Protein AF-A0A7V2NN51-F1 (afdb_monomer_lite)

Structure (mmCIF, N/CA/C/O backbone):
data_AF-A0A7V2NN51-F1
#
_entry.id   AF-A0A7V2NN51-F1
#
loop_
_atom_site.group_PDB
_atom_site.id
_atom_site.type_symbol
_atom_site.label_atom_id
_atom_site.label_alt_id
_atom_site.label_comp_id
_atom_site.label_asym_id
_atom_site.label_entity_id
_atom_site.label_seq_id
_atom_site.pdbx_PDB_ins_code
_atom_site.Cartn_x
_atom_site.Cartn_y
_atom_site.Cartn_z
_atom_site.occupancy
_atom_site.B_iso_or_equiv
_atom_site.auth_seq_id
_atom_site.auth_comp_id
_atom_site.auth_asym_id
_atom_site.auth_atom_id
_ato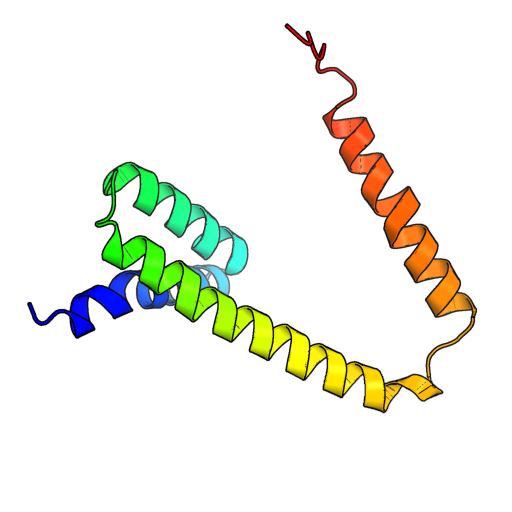m_site.pdbx_PDB_model_num
ATOM 1 N N . MET A 1 1 ? -10.474 -10.288 29.908 1.00 49.78 1 MET A N 1
ATOM 2 C CA . MET A 1 1 ? -10.081 -10.258 28.482 1.00 49.78 1 MET A CA 1
ATOM 3 C C . MET A 1 1 ? -8.564 -10.169 28.437 1.00 49.78 1 MET A C 1
ATOM 5 O O . MET A 1 1 ? -8.036 -9.135 28.820 1.00 49.78 1 MET A O 1
ATOM 9 N N . THR A 1 2 ? -7.870 -11.254 28.095 1.00 58.12 2 THR A N 1
ATOM 10 C CA . THR A 1 2 ? -6.396 -11.310 28.030 1.00 58.12 2 THR A CA 1
ATOM 11 C C . THR A 1 2 ? -5.893 -10.343 26.952 1.00 58.12 2 THR A C 1
ATOM 13 O O . THR A 1 2 ? -6.500 -10.290 25.882 1.00 58.12 2 THR A O 1
ATOM 16 N N . GLU A 1 3 ? -4.824 -9.578 27.201 1.00 64.31 3 GLU A N 1
ATOM 17 C CA . GLU A 1 3 ? -4.313 -8.551 26.268 1.00 64.31 3 GLU A CA 1
ATOM 18 C C . GLU A 1 3 ? -4.160 -9.038 24.820 1.00 64.31 3 GLU A C 1
ATOM 20 O O . GLU A 1 3 ? -4.478 -8.317 23.876 1.00 64.31 3 GLU A O 1
ATOM 25 N N . THR A 1 4 ? -3.743 -10.291 24.642 1.00 68.44 4 THR A N 1
ATOM 26 C CA . THR A 1 4 ? -3.556 -10.942 23.341 1.00 68.44 4 THR A CA 1
ATOM 27 C C . THR A 1 4 ? -4.829 -10.983 22.492 1.00 68.44 4 THR A C 1
ATOM 29 O O . THR A 1 4 ? -4.765 -10.788 21.284 1.00 68.44 4 THR A O 1
ATOM 32 N N . TYR A 1 5 ? -6.000 -11.200 23.101 1.00 68.31 5 TYR A N 1
ATOM 33 C CA . TYR A 1 5 ? -7.264 -11.268 22.357 1.00 68.31 5 TYR A CA 1
ATOM 34 C C . TYR A 1 5 ? -7.670 -9.911 21.807 1.00 68.31 5 TYR A C 1
ATOM 36 O O . TYR A 1 5 ? -8.164 -9.828 20.687 1.00 68.31 5 TYR A O 1
ATOM 44 N N . LYS A 1 6 ? -7.436 -8.844 22.579 1.00 66.31 6 LYS A N 1
ATOM 45 C CA . LYS A 1 6 ? -7.734 -7.491 22.122 1.00 66.31 6 LYS A CA 1
ATOM 46 C C . LYS A 1 6 ? -6.864 -7.151 20.893 1.00 66.31 6 LYS A C 1
ATOM 48 O O . LYS A 1 6 ? -7.387 -6.598 19.932 1.00 66.31 6 LYS A O 1
ATOM 53 N N . ARG A 1 7 ? -5.580 -7.553 20.887 1.00 72.69 7 ARG A N 1
ATOM 54 C CA . ARG A 1 7 ? -4.570 -7.262 19.838 1.00 72.69 7 ARG A CA 1
ATOM 55 C C . ARG A 1 7 ? -4.955 -7.768 18.444 1.00 72.69 7 ARG A C 1
ATOM 57 O O . ARG A 1 7 ? -4.644 -7.127 17.447 1.00 72.69 7 ARG A O 1
ATOM 64 N N . LEU A 1 8 ? -5.711 -8.861 18.377 1.00 80.19 8 LEU A N 1
ATOM 65 C CA . LEU A 1 8 ? -6.145 -9.476 17.119 1.00 80.19 8 LEU A CA 1
ATOM 66 C C . LEU A 1 8 ? -7.431 -8.874 16.538 1.00 80.19 8 LEU A C 1
ATOM 68 O O . LEU A 1 8 ? -7.753 -9.153 15.382 1.00 80.19 8 LEU A O 1
ATOM 72 N N . VAL A 1 9 ? -8.171 -8.059 17.298 1.00 83.94 9 VAL A N 1
ATOM 73 C CA . VAL A 1 9 ? -9.506 -7.587 16.892 1.00 83.94 9 VAL A CA 1
ATOM 74 C C . VAL A 1 9 ? -9.442 -6.761 15.610 1.00 83.94 9 VAL A C 1
ATOM 76 O O . VAL A 1 9 ? -10.169 -7.053 14.664 1.00 83.94 9 VAL A O 1
ATOM 79 N N . PHE A 1 10 ? -8.562 -5.761 15.546 1.00 81.75 10 PHE A N 1
ATOM 80 C CA . PHE A 1 10 ? -8.501 -4.852 14.399 1.00 81.75 10 PHE A CA 1
ATOM 81 C C . PHE A 1 10 ? -7.951 -5.505 13.122 1.00 81.75 10 PHE A C 1
ATOM 83 O O . PHE A 1 10 ? -8.591 -5.345 12.080 1.00 81.75 10 PHE A O 1
ATOM 90 N N . PRO 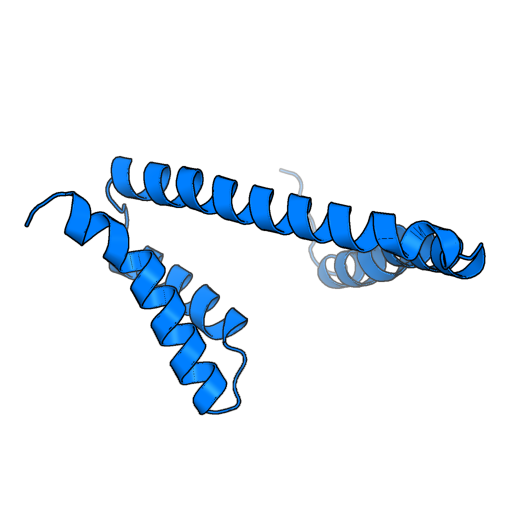A 1 11 ? -6.854 -6.292 13.161 1.00 85.19 11 PRO A N 1
ATOM 91 C CA . PRO A 1 11 ? -6.398 -7.030 11.984 1.00 85.19 11 PRO A CA 1
ATOM 92 C C . PRO A 1 11 ? -7.451 -8.016 11.471 1.00 85.19 11 PRO A C 1
ATOM 94 O O . PRO A 1 11 ? -7.727 -8.065 10.273 1.00 85.19 11 PRO A O 1
ATOM 97 N N . THR A 1 12 ? -8.100 -8.759 12.373 1.00 89.62 12 THR A N 1
ATOM 98 C CA . THR A 1 12 ? -9.137 -9.730 11.988 1.00 89.62 12 THR A CA 1
ATOM 99 C C . THR A 1 12 ? -10.353 -9.029 11.388 1.00 89.62 12 THR A C 1
ATOM 101 O O . THR A 1 12 ? -10.883 -9.479 10.377 1.00 89.62 12 THR A O 1
ATOM 104 N N . LEU A 1 13 ? -10.773 -7.895 11.958 1.00 91.19 13 LEU A N 1
ATOM 105 C CA . LEU A 1 13 ? -11.863 -7.089 11.412 1.00 91.19 13 LEU A CA 1
ATOM 106 C C . LEU A 1 13 ? -11.533 -6.572 10.004 1.00 91.19 13 LEU A C 1
ATOM 108 O O . LEU A 1 13 ? -12.378 -6.661 9.115 1.00 91.19 13 LEU A O 1
ATOM 112 N N . ALA A 1 14 ? -10.310 -6.084 9.777 1.00 90.56 14 ALA A N 1
ATOM 113 C CA . ALA A 1 14 ? -9.867 -5.637 8.458 1.00 90.56 14 ALA A CA 1
ATOM 114 C C . ALA A 1 14 ? -9.910 -6.776 7.422 1.00 90.56 14 ALA A C 1
ATOM 116 O O . ALA A 1 14 ? -10.413 -6.577 6.316 1.00 90.56 14 ALA A O 1
ATOM 117 N N . LEU A 1 15 ? -9.456 -7.977 7.796 1.00 93.12 15 LEU A N 1
ATOM 118 C CA . LEU A 1 15 ? -9.504 -9.166 6.938 1.00 93.12 15 LEU A CA 1
ATOM 119 C C . LEU A 1 15 ? -10.937 -9.630 6.648 1.00 93.12 15 LEU A C 1
ATOM 121 O O . LEU A 1 15 ? -11.237 -10.009 5.518 1.00 93.12 15 LEU A O 1
ATOM 125 N N . LEU A 1 16 ? -11.837 -9.568 7.633 1.00 95.88 16 LEU A N 1
ATOM 126 C CA . LEU A 1 16 ? -13.250 -9.904 7.441 1.00 95.88 16 LEU A CA 1
ATOM 127 C C . LEU A 1 16 ? -13.934 -8.935 6.476 1.00 95.88 16 LEU A C 1
ATOM 129 O O . LEU A 1 16 ? -14.631 -9.371 5.564 1.00 95.88 16 LEU A O 1
ATOM 133 N N . LEU A 1 17 ? -13.714 -7.628 6.641 1.00 96.25 17 LEU A N 1
ATOM 134 C CA . LEU A 1 17 ? -14.260 -6.618 5.732 1.00 96.25 17 LEU A CA 1
ATOM 135 C C . LEU A 1 17 ? -13.712 -6.780 4.315 1.00 96.25 17 LEU A C 1
ATOM 137 O O . LEU A 1 17 ? -14.471 -6.666 3.352 1.00 96.25 17 LEU A O 1
ATOM 141 N N . TRP A 1 18 ? -12.418 -7.086 4.196 1.00 96.06 18 TRP A N 1
ATOM 142 C CA . TRP A 1 18 ? -11.797 -7.411 2.920 1.00 96.06 18 TRP A CA 1
ATOM 143 C C . TRP A 1 18 ? -12.478 -8.620 2.262 1.00 96.06 18 TRP A C 1
ATOM 145 O O . TRP A 1 18 ? -12.922 -8.510 1.122 1.00 96.06 18 TRP A O 1
ATOM 155 N N . ALA A 1 19 ? -12.639 -9.726 2.995 1.00 96.69 19 ALA A N 1
ATOM 156 C CA . ALA A 1 19 ? -13.219 -10.966 2.477 1.00 96.69 19 ALA A CA 1
ATOM 157 C C . ALA A 1 19 ? -14.695 -10.813 2.080 1.00 96.69 19 ALA A C 1
ATOM 159 O O . ALA A 1 19 ? -15.115 -11.322 1.045 1.00 96.69 19 ALA A O 1
ATOM 160 N N . ILE A 1 20 ? -15.484 -10.087 2.880 1.00 96.69 20 ILE A N 1
ATOM 161 C CA . ILE A 1 20 ? -16.894 -9.812 2.575 1.00 96.69 20 ILE A CA 1
ATOM 162 C C . ILE A 1 20 ? -17.010 -8.966 1.305 1.00 96.69 20 ILE A C 1
ATOM 164 O O . ILE A 1 20 ? -17.841 -9.256 0.449 1.00 96.69 20 ILE A O 1
ATOM 168 N N . ALA A 1 21 ? -16.192 -7.922 1.167 1.00 96.94 21 ALA A N 1
ATOM 169 C CA . ALA A 1 21 ? -16.244 -7.067 -0.011 1.00 96.94 21 ALA A CA 1
ATOM 170 C C . ALA A 1 21 ? -15.770 -7.798 -1.270 1.00 96.94 21 ALA A C 1
ATOM 172 O O . ALA A 1 21 ? -16.437 -7.680 -2.292 1.00 96.94 21 ALA A O 1
ATOM 173 N N . ASP A 1 22 ? -14.697 -8.585 -1.183 1.00 95.94 22 ASP A N 1
ATOM 174 C CA . ASP A 1 22 ? -14.219 -9.417 -2.293 1.00 95.94 22 ASP A CA 1
ATOM 175 C C . ASP A 1 22 ? -15.294 -10.425 -2.740 1.00 95.94 22 ASP A C 1
ATOM 177 O O . ASP A 1 22 ? -15.612 -10.518 -3.925 1.00 95.94 22 ASP A O 1
ATOM 181 N N . PHE A 1 23 ? -15.974 -11.073 -1.784 1.00 95.81 23 PHE A N 1
ATOM 182 C CA . PHE A 1 23 ? -17.093 -11.980 -2.061 1.00 95.81 23 PHE A CA 1
ATOM 183 C C . PHE A 1 23 ? -18.276 -11.294 -2.763 1.00 95.81 23 PHE A C 1
ATOM 185 O O . PHE A 1 23 ? -18.929 -11.891 -3.618 1.00 95.81 23 PHE A O 1
ATOM 192 N N . LEU A 1 24 ? -18.555 -10.035 -2.426 1.00 96.38 24 LEU A N 1
ATOM 193 C CA . LEU A 1 24 ? -19.611 -9.235 -3.053 1.00 96.38 24 LEU A CA 1
ATOM 194 C C . LEU A 1 24 ? -19.174 -8.593 -4.387 1.00 96.38 24 LEU A C 1
ATOM 196 O O . LEU A 1 24 ? -19.962 -7.866 -4.993 1.00 96.38 24 LEU A O 1
ATOM 200 N N . GLY A 1 25 ? -17.941 -8.832 -4.849 1.00 94.38 25 GLY A N 1
ATOM 201 C CA . GLY A 1 25 ? -17.378 -8.230 -6.064 1.00 94.38 25 GLY A CA 1
ATOM 202 C C . GLY A 1 25 ? -16.923 -6.773 -5.896 1.00 94.38 25 GLY A C 1
ATOM 203 O O . GLY A 1 25 ? -16.684 -6.076 -6.882 1.00 94.38 25 GLY A O 1
ATOM 204 N N . GLY A 1 26 ? -16.827 -6.290 -4.658 1.00 92.62 26 GLY A N 1
ATOM 205 C CA . GLY A 1 26 ? -16.258 -4.994 -4.304 1.00 92.62 26 GLY A CA 1
ATOM 206 C C . GLY A 1 26 ? -14.748 -5.058 -4.054 1.00 92.62 26 GLY A C 1
ATOM 207 O O . GLY A 1 26 ? -14.137 -6.119 -3.988 1.00 92.62 26 GLY A O 1
ATOM 208 N N . SER A 1 27 ? -14.118 -3.896 -3.870 1.00 95.44 27 SER A N 1
ATOM 209 C CA . SER A 1 27 ? -12.695 -3.851 -3.517 1.00 95.44 27 SER A CA 1
ATOM 210 C C . SER A 1 27 ? -12.501 -4.125 -2.028 1.00 95.44 27 SER A C 1
ATOM 212 O O . SER A 1 27 ? -12.777 -3.260 -1.189 1.00 95.44 27 SER A O 1
ATOM 214 N N . GLY A 1 28 ? -11.948 -5.295 -1.703 1.00 92.94 28 GLY A N 1
ATOM 215 C CA . GLY A 1 28 ? -11.569 -5.639 -0.334 1.00 92.94 28 GLY A CA 1
ATOM 216 C C . GLY A 1 28 ? -10.638 -4.608 0.316 1.00 92.94 28 GLY A C 1
ATOM 217 O O . GLY A 1 28 ? -10.773 -4.309 1.501 1.00 92.94 28 GLY A O 1
ATOM 218 N N . PHE A 1 29 ? -9.733 -3.997 -0.460 1.00 91.81 29 PHE A N 1
ATOM 219 C CA . PHE A 1 29 ? -8.836 -2.945 0.033 1.00 91.81 29 PHE A CA 1
ATOM 220 C C . PHE A 1 29 ? -9.595 -1.691 0.477 1.00 91.81 29 PHE A C 1
ATOM 222 O O . PHE A 1 29 ? -9.320 -1.156 1.552 1.00 91.81 29 PHE A O 1
ATOM 229 N N . ILE A 1 30 ? -10.571 -1.238 -0.319 1.00 94.94 30 ILE A N 1
ATOM 230 C CA . ILE A 1 30 ? -11.401 -0.078 0.035 1.00 94.94 30 ILE A CA 1
ATOM 231 C C . ILE A 1 30 ? -12.231 -0.396 1.281 1.00 94.94 30 ILE A C 1
ATOM 233 O O . ILE A 1 30 ? -12.309 0.430 2.187 1.00 94.94 30 ILE A O 1
ATOM 237 N N . ALA A 1 31 ? -12.808 -1.597 1.364 1.00 96.12 31 ALA A N 1
ATOM 238 C CA . ALA A 1 31 ? -13.617 -2.004 2.509 1.00 96.12 31 ALA A CA 1
ATOM 239 C C . ALA A 1 31 ? -12.811 -2.064 3.815 1.00 96.12 31 ALA A C 1
ATOM 241 O O . ALA A 1 31 ? -13.253 -1.517 4.825 1.00 96.12 31 ALA A O 1
ATOM 242 N N . ALA A 1 32 ? -11.613 -2.655 3.795 1.00 93.56 32 ALA A N 1
ATOM 243 C CA . ALA A 1 32 ? -10.726 -2.681 4.957 1.00 93.56 32 ALA A CA 1
ATOM 244 C C . ALA A 1 32 ? -10.307 -1.262 5.388 1.00 93.56 32 ALA A C 1
ATOM 246 O O . ALA A 1 32 ? -10.313 -0.948 6.579 1.00 93.56 32 ALA A O 1
ATOM 247 N N . PHE A 1 33 ? -10.012 -0.381 4.424 1.00 91.75 33 PHE A N 1
ATOM 248 C CA . PHE A 1 33 ? -9.636 1.010 4.689 1.00 91.75 33 PHE A CA 1
ATOM 249 C C . PHE A 1 33 ? -10.781 1.820 5.312 1.00 91.75 33 PHE A C 1
ATOM 251 O O . PHE A 1 33 ? -10.614 2.432 6.368 1.00 91.75 33 PHE A O 1
ATOM 258 N N . VAL A 1 34 ? -11.968 1.785 4.700 1.00 95.06 34 VAL A N 1
ATOM 259 C CA . VAL A 1 34 ? -13.166 2.455 5.230 1.00 95.06 34 VAL A CA 1
ATOM 260 C C . VAL A 1 34 ? -13.545 1.875 6.594 1.00 95.06 34 VAL A C 1
ATOM 262 O O . VAL A 1 34 ? -13.880 2.628 7.506 1.00 95.06 34 VAL A O 1
ATOM 265 N N . GLY A 1 35 ? -13.414 0.560 6.770 1.00 92.19 35 GLY A N 1
ATOM 266 C CA . GLY A 1 35 ? -13.563 -0.112 8.057 1.00 92.19 35 GLY A CA 1
ATOM 267 C C . GLY A 1 35 ? -12.666 0.465 9.144 1.00 92.19 35 GLY A C 1
ATOM 268 O O . GLY A 1 35 ? -13.144 0.777 10.236 1.00 92.19 35 GLY A O 1
ATOM 269 N N . GLY A 1 36 ? -11.385 0.674 8.831 1.00 89.12 36 GLY A N 1
ATOM 270 C CA . GLY A 1 36 ? -10.429 1.335 9.719 1.00 89.12 36 GLY A CA 1
ATOM 271 C C . GLY A 1 36 ? -10.843 2.765 10.083 1.00 89.12 36 GLY A C 1
ATOM 272 O O . GLY A 1 36 ? -10.828 3.121 11.260 1.00 89.12 36 GLY A O 1
ATOM 273 N N . LEU A 1 37 ? -11.301 3.562 9.110 1.00 90.44 37 LEU A N 1
ATOM 274 C CA . LEU A 1 37 ? -11.786 4.931 9.347 1.00 90.44 37 LEU A CA 1
ATOM 275 C C . LEU A 1 37 ? -13.017 4.974 10.265 1.00 90.44 37 LEU A C 1
ATOM 277 O O . LEU A 1 37 ? -13.071 5.774 11.201 1.00 90.44 37 LEU A O 1
ATOM 281 N N . VAL A 1 38 ? -14.004 4.107 10.018 1.00 92.06 38 VAL A N 1
ATOM 282 C CA . VAL A 1 38 ? -15.213 4.002 10.852 1.00 92.06 38 VAL A CA 1
ATOM 283 C C . VAL A 1 38 ? -14.835 3.579 12.267 1.00 92.06 38 VAL A C 1
ATOM 285 O O . VAL A 1 38 ? -15.306 4.165 13.239 1.00 92.06 38 VAL A O 1
ATOM 288 N N . THR A 1 39 ? -13.932 2.612 12.385 1.00 87.06 39 THR A N 1
ATOM 289 C CA . THR A 1 39 ? -13.434 2.119 13.668 1.00 87.06 39 THR A CA 1
ATOM 290 C C . THR A 1 39 ? -12.735 3.228 14.458 1.00 87.06 39 THR A C 1
ATOM 292 O O . THR A 1 39 ? -13.076 3.453 15.618 1.00 87.06 39 THR A O 1
ATOM 295 N N . ALA A 1 40 ? -11.849 4.001 13.824 1.00 84.62 40 ALA A N 1
ATOM 296 C CA . ALA A 1 40 ? -11.214 5.159 14.454 1.00 84.62 40 ALA A CA 1
ATOM 297 C C . ALA A 1 40 ? -12.246 6.200 14.930 1.00 84.62 40 ALA A C 1
ATOM 299 O O . ALA A 1 40 ? -12.114 6.777 16.009 1.00 84.62 40 ALA A O 1
ATOM 300 N N . ARG A 1 41 ? -13.326 6.413 14.165 1.00 87.12 41 ARG A N 1
ATOM 301 C CA . ARG A 1 41 ? -14.387 7.360 14.534 1.00 87.12 41 ARG A CA 1
ATOM 302 C C . ARG A 1 41 ? -15.280 6.872 15.679 1.00 87.12 41 ARG A C 1
ATOM 304 O O . ARG A 1 41 ? -15.733 7.709 16.465 1.00 87.12 41 ARG A O 1
ATOM 311 N N . VAL A 1 42 ? -15.573 5.572 15.739 1.00 86.94 42 VAL A N 1
ATOM 312 C CA . VAL A 1 42 ? -16.465 4.952 16.737 1.00 86.94 42 VAL A CA 1
ATOM 313 C C . VAL A 1 42 ? -15.751 4.755 18.071 1.00 86.94 42 VAL A C 1
ATOM 315 O O . VAL A 1 42 ? -16.305 5.102 19.110 1.00 86.94 42 VAL A O 1
ATOM 318 N N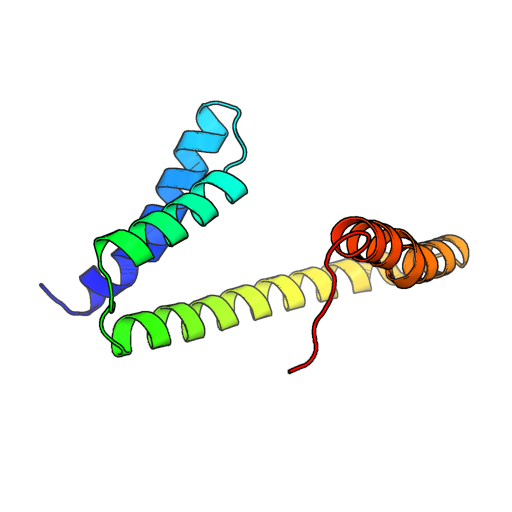 . PHE A 1 43 ? -14.523 4.235 18.045 1.00 77.62 43 PHE A N 1
ATOM 319 C CA . PHE A 1 43 ? -13.756 3.934 19.256 1.00 77.62 43 PHE A CA 1
ATOM 320 C C . PHE A 1 43 ? -12.927 5.127 19.760 1.00 77.62 43 PHE A C 1
ATOM 322 O O . PHE A 1 43 ? -12.435 5.094 20.884 1.00 77.62 43 PHE A O 1
ATOM 329 N N . GLY A 1 44 ? -12.821 6.213 18.983 1.00 73.44 44 GLY A N 1
ATOM 330 C CA . GLY A 1 44 ? -12.150 7.442 19.405 1.00 73.44 44 GLY A CA 1
ATOM 331 C C . GLY A 1 44 ? -10.655 7.227 19.649 1.00 73.44 44 GLY A C 1
ATOM 332 O O . GLY A 1 44 ? -9.968 6.658 18.803 1.00 73.44 44 GLY A O 1
ATOM 333 N N . LYS A 1 45 ? -10.138 7.684 20.801 1.00 65.25 45 LYS A N 1
ATOM 334 C CA . LYS A 1 45 ? -8.776 7.339 21.239 1.00 65.25 45 LYS A CA 1
ATOM 335 C C . LYS A 1 45 ? -8.742 5.856 21.596 1.00 65.25 45 LYS A C 1
ATOM 337 O O . LYS A 1 45 ? -9.024 5.473 22.729 1.00 65.25 45 LYS A O 1
ATOM 342 N N . ILE A 1 46 ? -8.406 5.039 20.608 1.00 65.50 46 ILE A N 1
ATOM 343 C CA . ILE A 1 46 ? -7.961 3.671 20.838 1.00 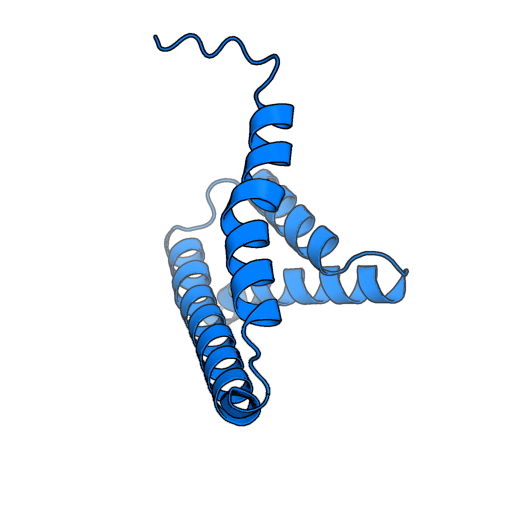65.50 46 ILE A CA 1
ATOM 344 C C . ILE A 1 46 ? -6.753 3.755 21.784 1.00 65.50 46 ILE A C 1
ATOM 346 O O . ILE A 1 46 ? -5.929 4.660 21.654 1.00 65.50 46 ILE A O 1
ATOM 350 N N . GLU A 1 47 ? -6.701 2.854 22.765 1.00 67.19 47 GLU A N 1
ATOM 351 C CA . GLU A 1 47 ? -5.630 2.759 23.763 1.00 67.19 47 GLU A CA 1
ATOM 352 C C . GLU A 1 47 ? -4.255 2.894 23.072 1.00 67.19 47 GLU A C 1
ATOM 354 O O . GLU A 1 47 ? -4.032 2.346 21.991 1.00 67.19 47 GLU A O 1
ATOM 359 N N . GLU A 1 48 ? -3.350 3.695 23.629 1.00 66.88 48 GLU A N 1
ATOM 360 C CA . GLU A 1 48 ? -2.098 4.083 22.953 1.00 66.88 48 GLU A CA 1
ATOM 361 C C . GLU A 1 48 ? -1.218 2.855 22.638 1.00 66.88 48 GLU A C 1
ATOM 363 O O . GLU A 1 48 ? -0.634 2.748 21.555 1.00 66.88 48 GLU A O 1
ATOM 368 N N . ASP A 1 49 ? -1.263 1.853 23.520 1.00 64.69 49 ASP A N 1
ATOM 369 C CA . ASP A 1 49 ? -0.657 0.531 23.327 1.00 64.69 49 ASP A CA 1
ATOM 370 C C . ASP A 1 49 ? -1.219 -0.221 22.113 1.00 64.69 49 ASP A C 1
ATOM 372 O O . ASP A 1 49 ? -0.494 -0.930 21.415 1.00 64.69 49 ASP A O 1
ATOM 376 N N . PHE A 1 50 ? -2.506 -0.046 21.816 1.00 67.94 50 PHE A N 1
ATOM 377 C CA . PHE A 1 50 ? -3.160 -0.674 20.671 1.00 67.94 50 PHE A CA 1
ATOM 378 C C . PHE A 1 50 ? -2.708 -0.080 19.345 1.00 67.94 50 PHE A C 1
ATOM 380 O O . PHE A 1 50 ? -2.452 -0.812 18.387 1.00 67.94 50 PHE A O 1
ATOM 387 N N . THR A 1 51 ? -2.605 1.245 19.296 1.00 68.19 51 THR A N 1
ATOM 388 C CA . THR A 1 51 ? -2.142 1.961 18.103 1.00 68.19 51 THR A CA 1
ATOM 389 C C . THR A 1 51 ? -0.684 1.614 17.813 1.00 68.19 51 THR A C 1
ATOM 391 O O . THR A 1 51 ? -0.364 1.206 16.699 1.00 68.19 51 THR A O 1
ATOM 394 N N . THR A 1 52 ? 0.168 1.657 18.841 1.00 70.81 52 THR A N 1
ATOM 395 C CA . THR A 1 52 ? 1.601 1.335 18.735 1.00 70.81 52 THR A CA 1
ATOM 396 C C . THR A 1 52 ? 1.834 -0.112 18.291 1.00 70.81 52 THR A C 1
ATOM 398 O O . THR A 1 52 ? 2.741 -0.396 17.505 1.00 70.81 52 THR A O 1
ATOM 401 N N . PHE A 1 53 ? 0.997 -1.043 18.756 1.00 71.94 53 PHE A N 1
ATOM 402 C CA . PHE A 1 53 ? 1.063 -2.445 18.354 1.00 71.94 53 PHE A CA 1
ATOM 403 C C . PHE A 1 53 ? 0.699 -2.650 16.877 1.00 71.94 53 PHE A C 1
ATOM 405 O O . PHE A 1 53 ? 1.454 -3.296 16.152 1.00 71.94 53 PHE A O 1
ATOM 412 N N . ILE A 1 54 ? -0.412 -2.064 16.410 1.00 74.62 54 ILE A N 1
ATOM 413 C CA . ILE A 1 54 ? -0.824 -2.148 14.997 1.00 74.62 54 ILE A CA 1
ATOM 414 C C . ILE A 1 54 ? 0.225 -1.507 14.087 1.00 74.62 54 ILE A C 1
ATOM 416 O O . ILE A 1 54 ? 0.515 -2.040 13.018 1.00 74.62 54 ILE A O 1
ATOM 420 N N . GLU A 1 55 ? 0.804 -0.384 14.505 1.00 78.50 55 GLU A N 1
ATOM 421 C CA . GLU A 1 55 ? 1.858 0.294 13.757 1.00 78.50 55 GLU A CA 1
ATOM 422 C C . GLU A 1 55 ? 3.117 -0.578 13.650 1.00 78.50 55 GLU A C 1
ATOM 424 O O . GLU A 1 55 ? 3.628 -0.793 12.551 1.00 78.50 55 GLU A O 1
ATOM 429 N N . SER A 1 56 ? 3.553 -1.174 14.764 1.00 80.88 56 SER A N 1
ATOM 430 C CA . SER A 1 56 ? 4.742 -2.033 14.806 1.00 80.88 56 SER A CA 1
ATOM 431 C C . SER A 1 56 ? 4.571 -3.319 13.988 1.00 80.88 56 SER A C 1
ATOM 433 O O . SER A 1 56 ? 5.432 -3.662 13.175 1.00 80.88 56 SER A O 1
ATOM 435 N N . GLU A 1 57 ? 3.458 -4.040 14.161 1.00 80.44 57 GLU A N 1
ATOM 436 C CA . GLU A 1 57 ? 3.192 -5.266 13.397 1.00 80.44 57 GLU A CA 1
ATOM 437 C C . GLU A 1 57 ? 2.910 -4.971 11.922 1.00 80.44 57 GLU A C 1
ATOM 439 O O . GLU A 1 57 ? 3.406 -5.673 11.037 1.00 80.44 57 GLU A O 1
ATOM 444 N N . GLY A 1 58 ? 2.173 -3.893 11.643 1.00 82.62 58 GLY A N 1
ATOM 445 C CA . GLY A 1 58 ? 1.937 -3.412 10.287 1.00 82.62 58 GLY A CA 1
ATOM 446 C C . GLY A 1 58 ? 3.248 -3.099 9.571 1.00 82.62 58 GLY A C 1
ATOM 447 O O . GLY A 1 58 ? 3.424 -3.487 8.417 1.00 82.62 58 GLY A O 1
ATOM 448 N N . GLN A 1 59 ? 4.210 -2.487 10.263 1.00 88.69 59 GLN A N 1
ATOM 449 C CA . GLN A 1 59 ? 5.527 -2.196 9.708 1.00 88.69 59 GLN A CA 1
ATOM 450 C C . GLN A 1 59 ? 6.325 -3.465 9.382 1.00 88.69 59 GLN A C 1
ATOM 452 O O . GLN A 1 59 ? 6.981 -3.511 8.339 1.00 88.69 59 GLN A O 1
ATOM 457 N N . LEU A 1 60 ? 6.237 -4.515 10.206 1.00 90.56 60 LEU A N 1
ATOM 458 C CA . LEU A 1 60 ? 6.850 -5.813 9.894 1.00 90.56 60 LEU A CA 1
ATOM 459 C C . LEU A 1 60 ? 6.235 -6.442 8.639 1.00 90.56 60 LEU A C 1
ATOM 461 O O . LEU A 1 60 ? 6.968 -6.931 7.778 1.00 90.56 60 LEU A O 1
ATOM 465 N N . ILE A 1 61 ? 4.907 -6.389 8.500 1.00 90.00 61 ILE A N 1
ATOM 466 C CA . ILE A 1 61 ? 4.207 -6.888 7.308 1.00 90.00 61 ILE A CA 1
ATOM 467 C C . ILE A 1 61 ? 4.616 -6.077 6.072 1.00 90.00 61 ILE A C 1
ATOM 469 O O . ILE A 1 61 ? 4.927 -6.659 5.034 1.00 90.00 61 ILE A O 1
ATOM 473 N N . ILE A 1 62 ? 4.680 -4.747 6.179 1.00 92.69 62 ILE A N 1
ATOM 474 C CA . ILE A 1 62 ? 5.137 -3.863 5.096 1.00 92.69 62 ILE A CA 1
ATOM 475 C C . ILE A 1 62 ? 6.569 -4.220 4.685 1.00 92.69 62 ILE A C 1
ATOM 477 O O . ILE A 1 62 ? 6.846 -4.368 3.493 1.00 92.69 62 ILE A O 1
ATOM 481 N N . LEU A 1 63 ? 7.470 -4.407 5.652 1.00 95.19 63 LEU A N 1
ATOM 482 C CA . LEU A 1 63 ? 8.850 -4.800 5.385 1.00 95.19 63 LEU A CA 1
ATOM 483 C C . LEU A 1 63 ? 8.918 -6.165 4.692 1.00 95.19 63 LEU A C 1
ATOM 485 O O . LEU A 1 63 ? 9.660 -6.312 3.724 1.00 95.19 63 LEU A O 1
ATOM 489 N N . ALA A 1 64 ? 8.116 -7.138 5.131 1.00 95.69 64 ALA A N 1
ATOM 490 C CA . ALA A 1 64 ? 8.026 -8.448 4.494 1.00 95.69 64 ALA A CA 1
ATOM 491 C C . ALA A 1 64 ? 7.526 -8.346 3.044 1.00 95.69 64 ALA A C 1
ATOM 493 O O . ALA A 1 64 ? 8.117 -8.953 2.150 1.00 95.69 64 ALA A O 1
ATOM 494 N N . VAL A 1 65 ? 6.494 -7.536 2.783 1.00 95.31 65 VAL A N 1
ATOM 495 C CA . VAL A 1 65 ? 5.984 -7.283 1.426 1.00 95.31 65 VAL A CA 1
ATOM 496 C C . VAL A 1 65 ? 7.069 -6.666 0.546 1.00 95.31 65 VAL A C 1
ATOM 498 O O . VAL A 1 65 ? 7.303 -7.160 -0.556 1.00 95.31 65 VAL A O 1
ATOM 501 N N . PHE A 1 66 ? 7.774 -5.635 1.023 1.00 95.19 66 PHE A N 1
ATOM 502 C CA . PHE A 1 66 ? 8.864 -5.008 0.267 1.00 95.19 66 PHE A CA 1
ATOM 503 C C . PHE A 1 66 ? 10.049 -5.947 0.045 1.00 95.19 66 PHE A C 1
ATOM 505 O O . PHE A 1 66 ? 10.635 -5.939 -1.037 1.00 95.19 66 PHE A O 1
ATOM 512 N N . PHE A 1 67 ? 10.387 -6.771 1.035 1.00 96.06 67 PHE A N 1
ATOM 513 C CA . PHE A 1 67 ? 11.439 -7.772 0.919 1.00 96.06 67 PHE A CA 1
ATOM 514 C C . PHE A 1 67 ? 11.100 -8.817 -0.150 1.00 96.06 67 PHE A C 1
ATOM 516 O O . PHE A 1 67 ? 11.901 -9.049 -1.055 1.00 96.06 67 PHE A O 1
ATOM 523 N N . ILE A 1 68 ? 9.895 -9.398 -0.096 1.00 96.38 68 ILE A N 1
ATOM 524 C CA . ILE A 1 68 ? 9.423 -10.375 -1.088 1.00 96.38 68 ILE A CA 1
ATOM 525 C C . ILE A 1 68 ? 9.362 -9.728 -2.473 1.00 96.38 68 ILE A C 1
ATOM 527 O O . ILE A 1 68 ? 9.862 -10.300 -3.440 1.00 96.38 68 ILE A O 1
ATOM 531 N N . PHE A 1 69 ? 8.801 -8.522 -2.575 1.00 94.44 69 PHE A N 1
ATOM 532 C CA . PHE A 1 69 ? 8.739 -7.777 -3.829 1.00 94.44 69 PHE A CA 1
ATOM 533 C C . PHE A 1 69 ? 10.136 -7.550 -4.419 1.00 94.44 69 PHE A C 1
ATOM 535 O O . PHE A 1 69 ? 10.366 -7.852 -5.590 1.00 94.44 69 PHE A O 1
ATOM 542 N N . GLY A 1 70 ? 11.088 -7.086 -3.606 1.00 92.38 70 GLY A N 1
ATOM 543 C CA . GLY A 1 70 ? 12.476 -6.900 -4.017 1.00 92.38 70 GLY A CA 1
ATOM 544 C C . GLY A 1 70 ? 13.121 -8.204 -4.489 1.00 92.38 70 GLY A C 1
ATOM 545 O O . GLY A 1 70 ? 13.706 -8.235 -5.570 1.00 92.38 70 GLY A O 1
ATOM 546 N N . ALA A 1 71 ? 12.953 -9.296 -3.740 1.00 94.62 71 ALA A N 1
ATOM 547 C CA . ALA A 1 71 ? 13.482 -10.610 -4.104 1.00 94.62 71 ALA A CA 1
ATOM 548 C C . ALA A 1 71 ? 12.932 -11.110 -5.454 1.00 94.62 71 ALA A C 1
ATOM 550 O O . ALA A 1 71 ? 13.689 -11.592 -6.300 1.00 94.62 71 ALA A O 1
ATOM 551 N N . VAL A 1 72 ? 11.627 -10.939 -5.692 1.00 93.44 72 VAL A N 1
ATOM 552 C CA . VAL A 1 72 ? 10.980 -11.296 -6.963 1.00 93.44 72 VAL A CA 1
ATOM 553 C C . VAL A 1 72 ? 11.506 -10.434 -8.112 1.00 93.44 72 VAL A C 1
ATOM 555 O O . VAL A 1 72 ? 11.837 -10.970 -9.170 1.00 93.44 72 VAL A O 1
ATOM 558 N N . ILE A 1 73 ? 11.633 -9.118 -7.924 1.00 90.12 73 ILE A N 1
ATOM 559 C CA . ILE A 1 73 ? 12.142 -8.208 -8.962 1.00 90.12 73 ILE A CA 1
ATOM 560 C C . ILE A 1 73 ? 13.593 -8.531 -9.332 1.00 90.12 73 ILE A C 1
ATOM 562 O O . ILE A 1 73 ? 13.919 -8.548 -10.517 1.00 90.12 73 ILE A O 1
ATOM 566 N N . VAL A 1 74 ? 14.451 -8.840 -8.354 1.00 90.81 74 VAL A N 1
ATOM 567 C CA . VAL A 1 74 ? 15.855 -9.207 -8.609 1.00 90.81 74 VAL A CA 1
ATOM 568 C C . VAL A 1 74 ? 15.949 -10.430 -9.525 1.00 90.81 74 VAL A C 1
ATOM 570 O O . VAL A 1 74 ? 16.757 -10.432 -10.451 1.00 90.81 74 VAL A O 1
ATOM 573 N N . SER A 1 75 ? 15.078 -11.429 -9.346 1.00 88.75 75 SER A N 1
ATOM 574 C CA . SER A 1 75 ? 15.036 -12.607 -10.231 1.00 88.75 75 SER A CA 1
ATOM 575 C C . SER A 1 75 ? 14.656 -12.283 -11.684 1.00 88.75 75 SER A C 1
ATOM 577 O O . SER A 1 75 ? 14.984 -13.043 -12.589 1.00 88.75 75 SER A O 1
ATOM 579 N N . LYS A 1 76 ? 13.998 -11.141 -11.917 1.00 87.56 76 LYS A N 1
ATOM 580 C CA . LYS A 1 76 ? 13.573 -10.651 -13.236 1.00 87.56 76 LYS A CA 1
ATOM 581 C C . LYS A 1 76 ? 14.438 -9.503 -13.754 1.00 87.56 76 LYS A C 1
ATOM 583 O O . LYS A 1 76 ? 14.088 -8.873 -14.749 1.00 87.56 76 LYS A O 1
ATOM 588 N N . ALA A 1 77 ? 15.567 -9.219 -13.103 1.00 82.62 77 ALA A N 1
ATOM 589 C CA . ALA A 1 77 ? 16.408 -8.078 -13.448 1.00 82.62 77 ALA A CA 1
ATOM 590 C C . ALA A 1 77 ? 16.957 -8.143 -14.886 1.00 82.62 77 ALA A C 1
ATOM 592 O O . ALA A 1 77 ? 17.138 -7.102 -15.512 1.00 82.62 77 ALA A O 1
ATOM 593 N N . SER A 1 78 ? 17.164 -9.346 -15.435 1.00 84.56 78 SER A N 1
ATOM 594 C CA . SER A 1 78 ? 17.590 -9.551 -16.827 1.00 84.56 78 SER A CA 1
ATOM 595 C C . SER A 1 78 ? 16.555 -9.110 -17.865 1.00 84.56 78 SER A C 1
ATOM 597 O O . SER A 1 78 ? 16.928 -8.802 -18.993 1.00 84.56 78 SER A O 1
ATOM 599 N N . ASP A 1 79 ? 15.276 -9.051 -17.489 1.00 87.94 79 ASP A N 1
ATOM 600 C CA . ASP A 1 79 ? 14.170 -8.674 -18.377 1.00 87.94 79 ASP A CA 1
ATOM 601 C C . ASP A 1 79 ? 13.926 -7.150 -18.372 1.00 87.94 79 ASP A C 1
ATOM 603 O O . ASP A 1 79 ? 13.043 -6.640 -19.069 1.00 87.94 79 ASP A O 1
ATOM 607 N N . ILE A 1 80 ? 14.688 -6.394 -17.569 1.00 88.12 80 ILE A N 1
ATOM 608 C CA . ILE A 1 80 ? 14.557 -4.940 -17.468 1.00 88.12 80 ILE A CA 1
ATOM 609 C C . ILE A 1 80 ? 15.190 -4.295 -18.700 1.00 88.12 80 ILE A C 1
ATOM 611 O O . ILE A 1 80 ? 16.405 -4.288 -18.884 1.00 88.12 80 ILE A O 1
ATOM 615 N N . THR A 1 81 ? 14.348 -3.690 -19.532 1.00 92.25 81 THR A N 1
ATOM 616 C CA . THR A 1 81 ? 14.783 -2.949 -20.719 1.00 92.25 81 THR A CA 1
ATOM 617 C C . THR A 1 81 ? 14.916 -1.453 -20.428 1.00 92.25 81 THR A C 1
ATOM 619 O O . THR A 1 81 ? 14.322 -0.924 -19.485 1.00 92.25 81 THR A O 1
ATOM 622 N N . ALA A 1 82 ? 15.628 -0.725 -21.294 1.00 92.06 82 ALA A N 1
ATOM 623 C CA . ALA A 1 82 ? 15.678 0.738 -21.239 1.00 92.06 82 ALA A CA 1
ATOM 624 C C . ALA A 1 82 ? 14.278 1.383 -21.336 1.00 92.06 82 ALA A C 1
ATOM 626 O O . ALA A 1 82 ? 14.029 2.413 -20.711 1.00 92.06 82 ALA A O 1
ATOM 627 N N . ALA A 1 83 ? 13.342 0.749 -22.055 1.00 93.62 83 ALA A N 1
ATOM 628 C CA . ALA A 1 83 ? 11.952 1.193 -22.131 1.00 93.62 83 ALA A CA 1
ATOM 629 C C . ALA A 1 83 ? 11.230 1.054 -20.781 1.00 93.62 83 ALA A C 1
ATOM 631 O O . ALA A 1 83 ? 10.510 1.966 -20.380 1.00 93.62 83 ALA A O 1
ATOM 632 N N . THR A 1 84 ? 11.473 -0.035 -20.043 1.00 91.69 84 THR A N 1
ATOM 633 C CA . THR A 1 84 ? 10.942 -0.233 -18.684 1.00 91.69 84 THR A CA 1
ATOM 634 C C . THR A 1 84 ? 11.428 0.867 -17.737 1.00 91.69 84 THR A C 1
ATOM 636 O O . THR A 1 84 ? 10.636 1.423 -16.977 1.00 91.69 84 THR A O 1
ATOM 639 N N . VAL A 1 85 ? 12.715 1.226 -17.812 1.00 92.12 85 VAL A N 1
ATOM 640 C CA . VAL A 1 8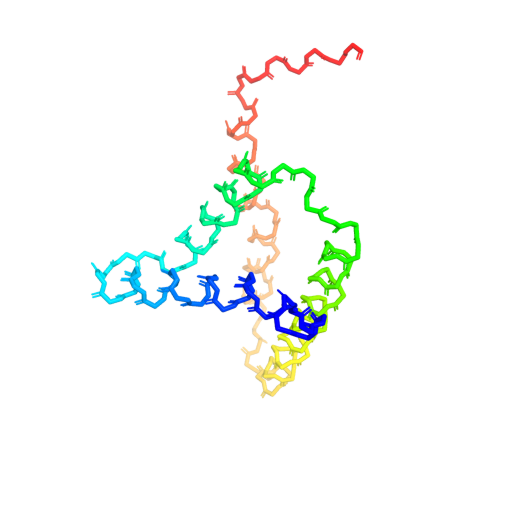5 ? 13.305 2.299 -16.991 1.00 92.12 85 VAL A CA 1
ATOM 641 C C . VAL A 1 85 ? 12.723 3.664 -17.361 1.00 92.12 85 VAL A C 1
ATOM 643 O O . VAL A 1 85 ? 12.305 4.411 -16.477 1.00 92.12 85 VAL A O 1
ATOM 646 N N . ALA A 1 86 ? 12.633 3.980 -18.656 1.00 95.06 86 ALA A N 1
ATOM 647 C CA . ALA A 1 86 ? 12.030 5.226 -19.124 1.00 95.06 86 ALA A CA 1
ATOM 648 C C . ALA A 1 86 ? 10.559 5.344 -18.691 1.00 95.06 86 ALA A C 1
ATOM 650 O O . ALA A 1 86 ? 10.148 6.385 -18.176 1.00 95.06 86 ALA A O 1
ATOM 651 N N . TYR A 1 87 ? 9.787 4.261 -18.822 1.00 93.69 87 TYR A N 1
ATOM 652 C CA . TYR A 1 87 ? 8.405 4.196 -18.351 1.00 93.69 87 TYR A CA 1
ATOM 653 C C . TYR A 1 87 ? 8.303 4.404 -16.835 1.00 93.69 87 TYR A C 1
ATOM 655 O O . TYR A 1 87 ? 7.450 5.165 -16.382 1.00 93.69 87 TYR A O 1
ATOM 663 N N . ALA A 1 88 ? 9.188 3.794 -16.041 1.00 91.81 88 ALA A N 1
ATOM 664 C CA . ALA A 1 88 ? 9.209 3.977 -14.592 1.00 91.81 88 ALA A CA 1
ATOM 665 C C . ALA A 1 88 ? 9.479 5.441 -14.201 1.00 91.81 88 ALA A C 1
ATOM 667 O O . ALA A 1 88 ? 8.752 5.997 -13.377 1.00 91.81 88 ALA A O 1
ATOM 668 N N . ILE A 1 89 ? 10.466 6.092 -14.828 1.00 95.25 89 ILE A N 1
ATOM 669 C CA . ILE A 1 89 ? 10.773 7.515 -14.598 1.00 95.25 89 ILE A CA 1
ATOM 670 C C . ILE A 1 89 ? 9.570 8.389 -14.965 1.00 95.25 89 ILE A C 1
ATOM 672 O O . ILE A 1 89 ? 9.172 9.263 -14.189 1.00 95.25 89 ILE A O 1
ATOM 676 N N . LEU A 1 90 ? 8.949 8.127 -16.116 1.00 94.12 90 LEU A N 1
ATOM 677 C CA . LEU A 1 90 ? 7.770 8.860 -16.568 1.00 94.12 90 LEU A CA 1
ATOM 678 C C . LEU A 1 90 ? 6.579 8.659 -15.623 1.00 94.12 90 LEU A C 1
ATOM 680 O O . LEU A 1 90 ? 5.861 9.606 -15.309 1.00 94.12 90 LEU A O 1
ATOM 684 N N . SER A 1 91 ? 6.390 7.439 -15.122 1.00 92.75 91 SER A N 1
ATOM 685 C CA . SER A 1 91 ? 5.327 7.125 -14.174 1.00 92.75 91 SER A CA 1
ATOM 686 C C . SER A 1 91 ? 5.541 7.798 -12.820 1.00 92.75 91 SER A C 1
ATOM 688 O O . SER A 1 91 ? 4.571 8.230 -12.196 1.00 92.75 91 SER A O 1
ATOM 690 N N . LEU A 1 92 ? 6.789 7.895 -12.358 1.00 91.62 92 LEU A N 1
ATOM 691 C CA . LEU A 1 92 ? 7.142 8.549 -11.098 1.00 91.62 92 LEU A CA 1
ATOM 692 C C . LEU A 1 92 ? 6.976 10.068 -11.156 1.00 91.62 92 LEU A C 1
ATOM 694 O O . LEU A 1 92 ? 6.649 10.676 -10.139 1.00 91.62 92 LEU A O 1
ATOM 698 N N . THR A 1 93 ? 7.192 10.661 -12.328 1.00 92.25 93 THR A N 1
ATOM 699 C CA . THR A 1 93 ? 7.144 12.111 -12.540 1.00 92.25 93 THR A CA 1
ATOM 700 C C . THR A 1 93 ? 5.780 12.533 -13.070 1.00 92.25 93 THR A C 1
ATOM 702 O O . THR A 1 93 ? 4.966 13.071 -12.328 1.00 92.25 93 THR A O 1
ATOM 705 N N . ILE A 1 94 ? 5.483 12.230 -14.329 1.00 91.19 94 ILE A N 1
ATOM 706 C CA . ILE A 1 94 ? 4.307 12.730 -15.041 1.00 91.19 94 ILE A CA 1
ATOM 707 C C . ILE A 1 94 ? 3.020 12.095 -14.514 1.00 91.19 94 ILE A C 1
ATOM 709 O O . ILE A 1 94 ? 2.111 12.810 -14.092 1.00 91.19 94 ILE A O 1
ATOM 713 N N . ILE A 1 95 ? 2.941 10.760 -14.497 1.00 92.19 95 ILE A N 1
ATOM 714 C CA . ILE A 1 95 ? 1.690 10.057 -14.153 1.00 92.19 95 ILE A CA 1
ATOM 715 C C . ILE A 1 95 ? 1.285 10.330 -12.699 1.00 92.19 95 ILE A C 1
ATOM 717 O O . ILE A 1 95 ? 0.097 10.384 -12.395 1.00 92.19 95 ILE A O 1
ATOM 721 N N . ARG A 1 96 ? 2.252 10.549 -11.800 1.00 89.19 96 ARG A N 1
ATOM 722 C CA . ARG A 1 96 ? 1.979 10.922 -10.405 1.00 89.19 96 ARG A CA 1
ATOM 723 C C . ARG A 1 96 ? 1.715 12.410 -10.206 1.00 89.19 96 ARG A C 1
ATOM 725 O O . ARG A 1 96 ? 0.794 12.749 -9.468 1.00 89.19 96 ARG A O 1
ATOM 732 N N . MET A 1 97 ? 2.495 13.302 -10.819 1.00 89.81 97 MET A N 1
ATOM 733 C CA . MET A 1 97 ? 2.353 14.740 -10.566 1.00 89.81 97 MET A CA 1
ATOM 734 C C . MET A 1 97 ? 1.108 15.336 -11.218 1.00 89.81 97 MET A C 1
ATOM 736 O O . MET A 1 97 ? 0.528 16.247 -10.637 1.00 89.81 97 MET A O 1
ATOM 740 N N . ILE A 1 98 ? 0.658 14.826 -12.370 1.00 92.31 98 ILE A N 1
ATOM 741 C CA . ILE A 1 98 ? -0.523 15.374 -13.057 1.00 92.31 98 ILE A CA 1
ATOM 742 C C . ILE A 1 98 ? -1.798 15.259 -12.200 1.00 92.31 98 ILE A C 1
ATOM 744 O O . ILE A 1 98 ? -2.441 16.287 -11.990 1.00 92.31 98 ILE A O 1
ATOM 748 N N . PRO A 1 99 ? -2.180 14.082 -11.658 1.00 89.31 99 PRO A N 1
ATOM 749 C CA . PRO A 1 99 ? -3.366 13.968 -10.809 1.00 89.31 99 PRO A CA 1
ATOM 750 C C . PRO A 1 99 ? -3.270 14.814 -9.541 1.00 89.31 99 PRO A C 1
ATOM 752 O O . PRO A 1 99 ? -4.264 15.399 -9.122 1.00 89.31 99 PRO A O 1
ATOM 755 N N . VAL A 1 100 ? -2.074 14.913 -8.950 1.00 90.06 100 VAL A N 1
ATOM 756 C CA . VAL A 1 100 ? -1.834 15.755 -7.770 1.00 90.06 100 VAL A CA 1
ATOM 757 C C . VAL A 1 100 ? -2.034 17.227 -8.126 1.00 90.06 100 VAL A C 1
ATOM 759 O O . VAL A 1 100 ? -2.806 17.911 -7.461 1.00 90.06 100 VAL A O 1
ATOM 762 N N . ALA A 1 101 ? -1.416 17.709 -9.206 1.00 89.12 101 ALA A N 1
ATOM 763 C CA . ALA A 1 101 ? -1.594 19.077 -9.683 1.00 89.12 101 ALA A CA 1
ATOM 764 C C . ALA A 1 101 ? -3.060 19.369 -10.031 1.00 89.12 101 ALA A C 1
ATOM 766 O O . ALA A 1 101 ? -3.565 20.420 -9.659 1.00 89.12 101 ALA A O 1
ATOM 767 N N . GLY A 1 102 ? -3.764 18.425 -10.662 1.00 91.56 102 GLY A N 1
ATOM 768 C CA . GLY A 1 102 ? -5.195 18.534 -10.949 1.00 91.56 102 GLY A CA 1
ATOM 769 C C . GLY A 1 102 ? -6.059 18.601 -9.686 1.00 91.56 102 GLY A C 1
ATOM 770 O O . GLY A 1 102 ? -6.945 19.441 -9.598 1.00 91.56 102 GLY A O 1
ATOM 771 N N . ALA A 1 103 ? -5.770 17.778 -8.675 1.00 87.50 103 ALA A N 1
ATOM 772 C CA . ALA A 1 103 ? -6.472 17.812 -7.391 1.00 87.50 103 ALA A CA 1
ATOM 773 C C . ALA A 1 103 ? -6.191 19.098 -6.588 1.00 87.50 103 ALA A C 1
ATOM 775 O O . ALA A 1 103 ? -7.013 19.502 -5.762 1.00 87.50 103 ALA A O 1
ATOM 776 N N . LEU A 1 104 ? -5.037 19.739 -6.812 1.00 86.12 104 LEU A N 1
ATOM 777 C CA . LEU A 1 104 ? -4.673 21.020 -6.202 1.00 86.12 104 LEU A CA 1
ATOM 778 C C . LEU A 1 104 ? -5.114 22.238 -7.032 1.00 86.12 104 LEU A C 1
ATOM 780 O O . LEU A 1 104 ? -5.231 23.327 -6.469 1.00 86.12 104 LEU A O 1
ATOM 784 N N . ALA A 1 105 ? -5.382 22.079 -8.331 1.00 81.75 105 ALA A N 1
ATOM 785 C CA . ALA A 1 105 ? -5.796 23.142 -9.242 1.00 81.75 105 ALA A CA 1
ATOM 786 C C . ALA A 1 105 ? -7.211 23.631 -8.891 1.00 81.75 105 ALA A C 1
ATOM 788 O O . ALA A 1 105 ? -8.214 23.156 -9.414 1.00 81.75 105 ALA A O 1
ATOM 789 N N . GLY A 1 106 ? -7.288 24.571 -7.951 1.00 72.06 106 GLY A N 1
ATOM 790 C CA . GLY A 1 106 ? -8.543 25.119 -7.428 1.00 72.06 106 GLY A CA 1
ATOM 791 C C . GLY A 1 106 ? -8.551 25.290 -5.911 1.00 72.06 106 GLY A C 1
ATOM 792 O O . GLY A 1 106 ? -9.356 26.059 -5.388 1.00 72.06 106 GLY A O 1
ATOM 793 N N . LYS A 1 107 ? -7.618 24.658 -5.185 1.00 68.19 107 LYS A N 1
ATOM 794 C CA . LYS A 1 107 ? -7.345 25.047 -3.801 1.00 68.19 107 LYS A CA 1
ATOM 795 C C . LYS A 1 107 ? -6.489 26.311 -3.821 1.00 68.19 107 LYS A C 1
ATOM 797 O O . LYS A 1 107 ? -5.293 26.247 -4.083 1.00 68.19 107 LYS A O 1
ATOM 802 N N . HIS A 1 108 ? -7.098 27.458 -3.514 1.00 58.91 108 HIS A N 1
ATOM 803 C CA . HIS A 1 108 ? -6.371 28.628 -3.021 1.00 58.91 108 HIS A CA 1
ATOM 804 C C . HIS A 1 108 ? -5.650 28.209 -1.736 1.00 58.91 108 HIS A C 1
ATOM 806 O O . HIS A 1 108 ? -6.224 28.241 -0.648 1.00 58.91 108 HIS A O 1
ATOM 812 N N . LEU A 1 109 ? -4.412 27.736 -1.870 1.00 62.12 109 LEU A N 1
ATOM 813 C CA . LEU A 1 109 ? -3.529 27.471 -0.746 1.00 62.12 109 LEU A CA 1
ATOM 814 C C . LEU A 1 109 ? -3.161 28.828 -0.134 1.00 62.12 109 LEU A C 1
ATOM 816 O O . LEU A 1 109 ? -2.130 29.410 -0.455 1.00 62.12 109 L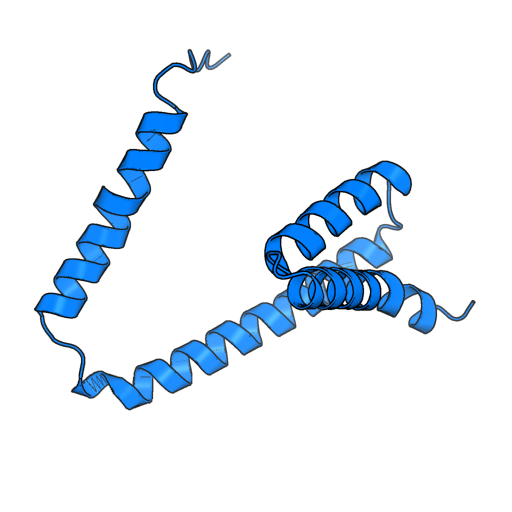EU A O 1
ATOM 820 N N . HIS A 1 110 ? -4.047 29.364 0.710 1.00 54.88 110 HIS A N 1
ATOM 821 C CA . HIS A 1 110 ? -3.682 30.408 1.656 1.00 54.88 110 HIS A CA 1
ATOM 822 C C . HIS A 1 110 ? -2.709 29.783 2.648 1.00 54.88 110 HIS A C 1
ATOM 824 O O . HIS A 1 110 ? -3.097 29.082 3.579 1.00 54.88 110 HIS A O 1
ATOM 830 N N . TYR A 1 111 ? -1.431 30.009 2.381 1.00 55.69 111 TYR A N 1
ATOM 831 C CA . TYR A 1 111 ? -0.368 29.869 3.354 1.00 55.69 111 TYR A CA 1
ATOM 832 C C . TYR A 1 111 ? -0.546 31.019 4.360 1.00 55.69 111 TYR A C 1
ATOM 834 O O . TYR A 1 111 ? -0.150 32.150 4.076 1.00 55.69 111 TYR A O 1
ATOM 842 N N . GLN A 1 112 ? -1.262 30.755 5.457 1.00 39.94 112 GLN A N 1
ATOM 843 C CA . GLN A 1 112 ? -1.269 31.596 6.659 1.00 39.94 112 GLN A CA 1
ATOM 844 C C . GLN A 1 112 ? -0.375 30.959 7.713 1.00 39.94 112 GLN A C 1
ATOM 846 O O . GLN A 1 112 ? -0.464 29.719 7.866 1.00 39.94 112 GLN A O 1
#

Foldseek 3Di:
DPPVVVLCVLVVQLVVQLVVQVVVVHHSNVRSVVSVVVCCVVVPPDPPVNVVSCVVVVVVVVVVVVVVVVVVVVVCVVVDDPVNVVVVVCCVPPVVVVVVCVVCVPPPPPPD

Secondary structure (DSSP, 8-state):
--HHHHHTHHHHHHHHHHHHHHHTTS-HHHHHHHHHHHHHHHH-S--HHHHHHHHHHHHHHHHHHHHHHHHHHHHTGGG--HHHHHHHHHIIIIIHHHHHHHHHTT------

Radius of gyration: 19.82 Å; chains: 1; bounding box: 37×44×51 Å

pLDDT: mean 84.97, std 12.22, range [39.94, 96.94]

Sequence (112 aa):
MTETYKRLVFPTLALLLWAIADFLGGSGFIAAFVGGLVTARVFGKIEEDFTTFIESEGQLIILAVFFIFGAVIVSKASDITAATVAYAILSLTIIRMIPVAGALAGKHLHYQ